Protein AF-A0A8T4HS18-F1 (afdb_monomer)

Solvent-accessible surface area (backbone atoms only — not comparable to full-atom values): 10724 Å² total; per-residue (Å²): 142,88,74,81,77,88,61,58,91,87,58,77,80,68,56,71,45,60,58,73,68,53,52,50,54,54,45,51,54,49,52,52,49,52,59,75,73,46,86,72,93,48,28,30,38,33,40,22,52,56,93,40,65,60,13,48,52,48,50,53,52,43,39,55,52,45,72,70,32,72,84,57,47,74,74,76,49,93,60,54,53,46,82,42,74,23,43,63,93,65,43,63,51,78,65,61,76,77,50,72,23,28,36,40,30,36,47,83,86,80,79,52,73,66,45,54,46,44,45,53,49,26,33,47,75,22,68,33,50,78,78,46,76,46,77,34,74,79,57,51,75,66,76,78,78,78,72,74,90,80,74,81,83,76,83,77,78,84,82,78,85,87,80,87,88,83,91,87,83,91,134

Secondary structure (DSSP, 8-state):
--SSTTS-TTSPPPPBPPPHHHHHHHHHHHHHHHHHHSSSS-EEEEEEETT-HHHHHHHHHHHHHHHT-TTTGGGS-S-SEEEEEE-SSS---PPPSSEEEEEEEEETTS--HHHHHHHHHHHHHTT--EEEEEEEPP-BPP------S----------------------

Sequence (171 aa):
RLLGVDTRWHLPTPRMSGDEADRRIRYRRVCARLREQLPAAGQLLVVVPDGDEIARRAAGQLVAEAESDPSWNSSGTEHPLSLVGVSVFRPLVPDRGTESGVLVVLSADCWTAGELAGIAEACADAGHEVVGVVVAGAVRAHPTRTRPVGRPPRHATPSSPVGGAVRGGSV

Radius of gyration: 26.57 Å; Cα contacts (8 Å, |Δi|>4): 201; chains: 1; bounding box: 54×50×94 Å

Nearest PDB structures (foldseek):
  3la6-assembly2_L  TM=4.657E-01  e=8.083E-02  Escherichia coli K-12
  3la6-assembly2_J  TM=6.162E-01  e=5.323E-01  Escherichia coli K-12
  3la6-assembly2_P  TM=5.122E-01  e=3.220E-01  Escherichia coli K-12
  3la6-assembly1_G 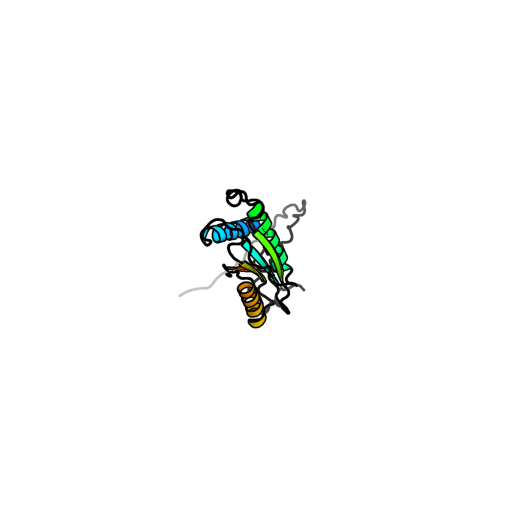 TM=5.233E-01  e=3.220E-01  Escherichia coli K-12
  3la6-assembly1_H  TM=5.220E-01  e=4.999E-01  Escherichia coli K-12

Mean predicted aligned error: 14.03 Å

Structure (mmCIF, N/CA/C/O backbone):
data_AF-A0A8T4HS18-F1
#
_entry.id   AF-A0A8T4HS18-F1
#
loop_
_atom_site.group_PDB
_atom_site.id
_atom_site.type_symbol
_atom_site.label_atom_id
_atom_site.label_alt_id
_atom_site.label_comp_id
_atom_site.label_asym_id
_atom_site.label_entity_id
_atom_site.label_seq_id
_atom_site.pdbx_PDB_ins_code
_atom_site.Cartn_x
_atom_site.Cartn_y
_atom_s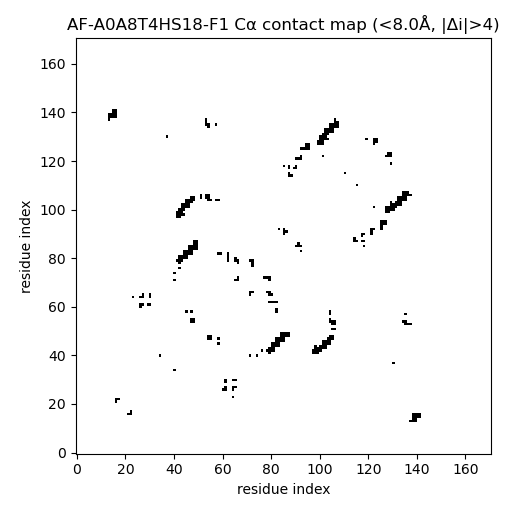ite.Cartn_z
_atom_site.occupancy
_atom_site.B_iso_or_equiv
_atom_site.auth_seq_id
_atom_site.auth_comp_id
_atom_site.auth_asym_id
_atom_site.auth_atom_id
_atom_site.pdbx_PDB_model_num
ATOM 1 N N . ARG A 1 1 ? 20.930 -8.565 -29.268 1.00 50.44 1 ARG A N 1
ATOM 2 C CA . ARG A 1 1 ? 19.802 -7.599 -29.181 1.00 50.44 1 ARG A CA 1
ATOM 3 C C . ARG A 1 1 ? 20.357 -6.197 -29.436 1.00 50.44 1 ARG A C 1
ATOM 5 O O . ARG A 1 1 ? 21.037 -5.693 -28.556 1.00 50.44 1 ARG A O 1
ATOM 12 N N . LEU A 1 2 ? 20.179 -5.627 -30.637 1.00 51.09 2 LEU A N 1
ATOM 13 C CA . LEU A 1 2 ? 20.958 -4.450 -31.079 1.00 51.09 2 LEU A CA 1
ATOM 14 C C . LEU A 1 2 ? 20.148 -3.246 -31.603 1.00 51.09 2 LEU A C 1
ATOM 16 O O . LEU A 1 2 ? 20.738 -2.189 -31.773 1.00 51.09 2 LEU A O 1
ATOM 20 N N . LEU A 1 3 ? 18.832 -3.360 -31.838 1.00 61.69 3 LEU A N 1
ATOM 21 C CA . LEU A 1 3 ? 18.077 -2.312 -32.554 1.00 61.69 3 LEU A CA 1
ATOM 22 C C . LEU A 1 3 ? 16.825 -1.772 -31.835 1.00 61.69 3 LEU A C 1
ATOM 24 O O . LEU A 1 3 ? 16.132 -0.938 -32.399 1.00 61.69 3 LEU A O 1
ATOM 28 N N . GLY A 1 4 ? 16.499 -2.212 -30.612 1.00 56.53 4 GLY A N 1
ATOM 29 C CA . GLY A 1 4 ? 15.385 -1.642 -29.818 1.00 56.53 4 GLY A CA 1
ATOM 30 C C . GLY A 1 4 ? 13.964 -1.808 -30.396 1.00 56.53 4 GLY A C 1
ATOM 31 O O . GLY A 1 4 ? 12.995 -1.446 -29.733 1.00 56.53 4 GLY A O 1
ATOM 32 N N . VAL A 1 5 ? 13.841 -2.399 -31.586 1.00 58.69 5 VAL A N 1
ATOM 33 C CA . VAL A 1 5 ? 12.601 -2.582 -32.362 1.00 58.69 5 VAL A CA 1
ATOM 34 C C . VAL A 1 5 ? 11.670 -3.684 -31.845 1.00 58.69 5 VAL A C 1
ATOM 36 O O . VAL A 1 5 ? 10.532 -3.755 -32.282 1.00 58.69 5 VAL A O 1
ATOM 39 N N . ASP A 1 6 ? 12.092 -4.483 -30.861 1.00 58.06 6 ASP A N 1
ATOM 40 C CA . ASP A 1 6 ? 11.228 -5.471 -30.181 1.00 58.06 6 ASP A CA 1
ATOM 41 C C . ASP A 1 6 ? 10.303 -4.853 -29.112 1.00 58.06 6 ASP A C 1
ATOM 43 O O . ASP A 1 6 ? 9.649 -5.567 -28.348 1.00 58.06 6 ASP A O 1
ATOM 47 N N . THR A 1 7 ? 10.258 -3.524 -28.990 1.00 58.22 7 THR A N 1
ATOM 48 C CA . THR A 1 7 ? 9.392 -2.877 -27.999 1.00 58.22 7 THR A CA 1
ATOM 49 C C . THR A 1 7 ? 7.970 -2.833 -28.545 1.00 58.22 7 THR A C 1
ATOM 51 O O . THR A 1 7 ? 7.699 -2.132 -29.518 1.00 58.22 7 THR A O 1
ATOM 54 N N . ARG A 1 8 ? 7.058 -3.600 -27.932 1.00 63.59 8 ARG A N 1
ATOM 55 C CA . ARG A 1 8 ? 5.633 -3.565 -28.282 1.00 63.59 8 ARG A CA 1
ATOM 56 C C . ARG A 1 8 ? 5.135 -2.120 -28.216 1.00 63.59 8 ARG A C 1
ATOM 58 O O . ARG A 1 8 ? 5.331 -1.448 -27.210 1.00 63.59 8 ARG A O 1
ATOM 65 N N . TRP A 1 9 ? 4.460 -1.679 -29.271 1.00 61.56 9 TRP A N 1
ATOM 66 C CA . TRP A 1 9 ? 3.962 -0.309 -29.446 1.00 61.56 9 TRP A CA 1
ATOM 67 C C . TRP A 1 9 ? 3.027 0.177 -28.323 1.00 61.56 9 TRP A C 1
ATOM 69 O O . TRP A 1 9 ? 2.854 1.379 -28.159 1.00 61.56 9 TRP A O 1
ATOM 79 N N . HIS A 1 10 ? 2.437 -0.739 -27.547 1.00 62.50 10 HIS A N 1
ATOM 80 C CA . HIS A 1 10 ? 1.553 -0.416 -26.425 1.00 62.50 10 HIS A CA 1
ATOM 81 C C . HIS A 1 10 ? 2.277 -0.246 -25.085 1.00 62.50 10 HIS A C 1
ATOM 83 O O . HIS A 1 10 ? 1.641 0.125 -24.102 1.00 62.50 10 HIS A O 1
ATOM 89 N N . LEU A 1 11 ? 3.576 -0.555 -25.006 1.00 57.59 11 LEU A N 1
ATOM 90 C CA . LEU A 1 11 ? 4.325 -0.414 -23.764 1.00 57.59 11 LEU A CA 1
ATOM 91 C C . LEU A 1 11 ? 4.884 1.009 -23.681 1.00 57.59 11 LEU A C 1
ATOM 93 O O . LEU A 1 11 ? 5.658 1.401 -24.561 1.00 57.59 11 LEU A O 1
ATOM 97 N N . PRO A 1 12 ? 4.519 1.798 -22.654 1.00 58.25 12 PRO A N 1
ATOM 98 C CA . PRO A 1 12 ? 5.066 3.134 -22.491 1.00 58.25 12 PRO A CA 1
ATOM 99 C C . PRO A 1 12 ? 6.591 3.054 -22.401 1.00 58.25 12 PRO A C 1
ATOM 101 O O . PRO A 1 12 ? 7.143 2.204 -21.699 1.00 58.25 12 PRO A O 1
ATOM 104 N N . THR A 1 13 ? 7.285 3.940 -23.119 1.00 56.28 13 THR A N 1
ATOM 105 C CA . THR A 1 13 ? 8.749 3.988 -23.112 1.00 56.28 13 THR A CA 1
ATOM 106 C C . THR A 1 13 ? 9.237 4.145 -21.668 1.00 56.28 13 THR A C 1
ATOM 108 O O . THR A 1 13 ? 8.913 5.161 -21.041 1.00 56.28 13 THR A O 1
ATOM 111 N N . PRO A 1 14 ? 10.009 3.186 -21.116 1.00 57.75 14 PRO A N 1
ATOM 112 C CA . PRO A 1 14 ? 10.508 3.296 -19.754 1.00 57.75 14 PRO A CA 1
ATOM 113 C C . PRO A 1 14 ? 11.300 4.592 -19.617 1.00 57.75 14 PRO A C 1
ATOM 115 O O . PRO A 1 14 ? 12.239 4.835 -20.381 1.00 57.75 14 PRO A O 1
ATOM 118 N N . ARG A 1 15 ? 10.909 5.445 -18.666 1.00 55.25 15 ARG A N 1
ATOM 119 C CA . ARG A 1 15 ? 11.641 6.685 -18.397 1.00 55.25 15 ARG A CA 1
ATOM 120 C C . ARG A 1 15 ? 13.071 6.311 -18.002 1.00 55.25 15 ARG A C 1
ATOM 122 O O . ARG A 1 15 ? 13.275 5.415 -17.184 1.00 55.25 15 ARG A O 1
ATOM 129 N N . MET A 1 16 ? 14.057 6.971 -18.608 1.00 53.69 16 MET A N 1
ATOM 130 C CA . MET A 1 16 ? 15.452 6.857 -18.177 1.00 53.69 16 MET A CA 1
ATOM 131 C C . MET A 1 16 ? 15.526 7.262 -16.704 1.00 53.69 16 MET A C 1
ATOM 133 O O . MET A 1 16 ? 14.883 8.240 -16.310 1.00 53.69 16 MET A O 1
ATOM 137 N N . SER A 1 17 ? 16.275 6.520 -15.886 1.00 54.69 17 SER A N 1
ATOM 138 C CA . SER A 1 17 ? 16.545 6.985 -14.528 1.00 54.69 17 SER A CA 1
ATOM 139 C C . SER A 1 17 ? 17.292 8.297 -14.637 1.00 54.69 17 SER A C 1
ATOM 141 O O . SER A 1 17 ? 18.403 8.318 -15.159 1.00 54.69 17 SER A O 1
ATOM 143 N N . GLY A 1 18 ? 16.689 9.375 -14.136 1.00 58.28 18 GLY A N 1
ATOM 144 C CA . GLY A 1 18 ? 17.487 10.483 -13.634 1.00 58.28 18 GLY A CA 1
ATOM 145 C C . GLY A 1 18 ? 18.491 9.951 -12.608 1.00 58.28 18 GLY A C 1
ATOM 146 O O . GLY A 1 18 ? 18.320 8.840 -12.081 1.00 58.28 18 GLY A O 1
ATOM 147 N N . ASP A 1 19 ? 19.550 10.714 -12.371 1.00 65.06 19 ASP A N 1
ATOM 148 C CA . ASP A 1 19 ? 20.582 10.353 -11.399 1.00 65.06 19 ASP A CA 1
ATOM 149 C C . ASP A 1 19 ? 19.964 10.141 -9.999 1.00 65.06 19 ASP A C 1
ATOM 151 O O . ASP A 1 19 ? 18.794 10.462 -9.757 1.00 65.06 19 ASP A O 1
ATOM 155 N N . GLU A 1 20 ? 20.722 9.590 -9.054 1.00 65.38 20 GLU A N 1
ATOM 156 C CA . GLU A 1 20 ? 20.265 9.324 -7.684 1.00 65.38 20 GLU A CA 1
ATOM 157 C C . GLU A 1 20 ? 19.539 10.535 -7.068 1.00 65.38 20 GLU A C 1
ATOM 159 O O . GLU A 1 20 ? 18.488 10.395 -6.440 1.00 65.38 20 GLU A O 1
ATOM 164 N N . ALA A 1 21 ? 20.038 11.746 -7.337 1.00 75.06 21 ALA A N 1
ATOM 165 C CA . ALA A 1 21 ? 19.422 12.997 -6.907 1.00 75.06 21 ALA A CA 1
ATOM 166 C C . ALA A 1 21 ? 17.976 13.174 -7.416 1.00 75.06 21 ALA A C 1
ATOM 168 O O . ALA A 1 21 ? 17.087 13.517 -6.632 1.00 75.06 21 ALA A O 1
ATOM 169 N N . ASP A 1 22 ? 17.711 12.881 -8.690 1.00 76.81 22 ASP A N 1
ATOM 170 C CA . ASP A 1 22 ? 16.376 12.984 -9.292 1.00 76.81 22 ASP A CA 1
ATOM 171 C C . ASP A 1 22 ? 15.424 11.927 -8.731 1.00 76.81 22 ASP A C 1
ATOM 173 O O . ASP A 1 22 ? 14.219 12.160 -8.567 1.00 76.81 22 ASP A O 1
ATOM 177 N N . ARG A 1 23 ? 15.953 10.736 -8.426 1.00 77.38 23 ARG A N 1
ATOM 178 C CA . ARG A 1 23 ? 15.186 9.683 -7.760 1.00 77.38 23 ARG A CA 1
ATOM 179 C C . ARG A 1 23 ? 14.729 10.143 -6.379 1.00 77.38 23 ARG A C 1
ATOM 181 O O . ARG A 1 23 ? 13.533 10.063 -6.105 1.00 77.38 23 ARG A O 1
ATOM 188 N N . ARG A 1 24 ? 15.627 10.692 -5.560 1.00 81.50 24 ARG A N 1
ATOM 189 C CA . ARG A 1 24 ? 15.265 11.220 -4.235 1.00 81.50 24 ARG A CA 1
ATOM 190 C C . ARG A 1 24 ? 14.252 12.359 -4.313 1.00 81.50 24 ARG A C 1
ATOM 192 O O . ARG A 1 24 ? 13.296 12.369 -3.547 1.00 81.50 24 ARG A O 1
ATOM 199 N N . ILE A 1 25 ? 14.395 13.290 -5.265 1.00 85.25 25 ILE A N 1
ATOM 200 C CA . ILE A 1 25 ? 13.427 14.390 -5.446 1.00 85.25 25 ILE A CA 1
ATOM 201 C C . ILE A 1 25 ? 12.013 13.845 -5.691 1.00 85.25 25 ILE A C 1
ATOM 203 O O . ILE A 1 25 ? 11.047 14.395 -5.160 1.00 85.25 25 ILE A O 1
ATOM 207 N N . ARG A 1 26 ? 11.868 12.758 -6.462 1.00 85.69 26 ARG A N 1
ATOM 208 C CA . ARG A 1 26 ? 10.559 12.122 -6.676 1.00 85.69 26 ARG A CA 1
ATOM 209 C C . ARG A 1 26 ? 9.971 11.579 -5.378 1.00 85.69 26 ARG A C 1
ATOM 211 O O . ARG A 1 26 ? 8.817 11.881 -5.095 1.00 85.69 26 ARG A O 1
ATOM 218 N N . TYR A 1 27 ? 10.751 10.845 -4.589 1.00 87.31 27 TYR A N 1
ATOM 219 C CA . TYR A 1 27 ? 10.281 10.301 -3.313 1.00 87.31 27 TYR A CA 1
ATOM 220 C C . TYR A 1 27 ? 9.922 11.401 -2.311 1.00 87.31 27 TYR A C 1
ATOM 222 O O . TYR A 1 27 ? 8.838 11.365 -1.741 1.00 87.31 27 TYR A O 1
ATOM 230 N N . ARG A 1 28 ? 10.732 12.460 -2.206 1.00 86.75 28 ARG A N 1
ATOM 231 C CA . ARG A 1 28 ? 10.420 13.623 -1.356 1.00 86.75 28 ARG A CA 1
ATOM 232 C C . ARG A 1 28 ? 9.107 14.300 -1.726 1.00 86.75 28 ARG A C 1
ATOM 234 O O . ARG A 1 28 ? 8.344 14.675 -0.845 1.00 86.75 28 ARG A O 1
ATOM 241 N N . ARG A 1 29 ? 8.812 14.435 -3.023 1.00 88.31 29 ARG A N 1
ATOM 242 C CA . ARG A 1 29 ? 7.521 14.981 -3.479 1.00 88.31 29 ARG A CA 1
ATOM 243 C C . ARG A 1 29 ? 6.348 14.090 -3.080 1.00 88.31 29 ARG A C 1
ATOM 245 O O . ARG A 1 29 ? 5.290 14.616 -2.756 1.00 88.31 29 ARG A O 1
ATOM 252 N N . VAL A 1 30 ? 6.528 12.769 -3.098 1.00 88.19 30 VAL A N 1
ATOM 253 C CA . VAL A 1 30 ? 5.507 11.834 -2.606 1.00 88.19 30 VAL A CA 1
ATOM 254 C C . VAL A 1 30 ? 5.318 12.015 -1.101 1.00 88.19 30 VAL A C 1
ATOM 256 O O . VAL A 1 30 ? 4.188 12.224 -0.678 1.00 88.19 30 VAL A O 1
ATOM 259 N N . CYS A 1 31 ? 6.394 12.043 -0.310 1.00 85.31 31 CYS A N 1
ATOM 260 C CA . CYS A 1 31 ? 6.312 12.261 1.138 1.00 85.31 31 CYS A CA 1
ATOM 261 C C . CYS A 1 31 ? 5.636 13.596 1.494 1.00 85.31 31 CYS A C 1
ATOM 263 O O . CYS A 1 31 ? 4.786 13.634 2.381 1.00 85.31 31 CYS A O 1
ATOM 265 N N . ALA A 1 32 ? 5.953 14.677 0.773 1.00 85.19 32 ALA A N 1
ATOM 266 C CA . ALA A 1 32 ? 5.302 15.974 0.951 1.00 85.19 32 ALA A CA 1
ATOM 267 C C . ALA A 1 32 ? 3.797 15.906 0.644 1.00 85.19 32 ALA A C 1
ATOM 269 O O . ALA A 1 32 ? 2.984 16.362 1.442 1.00 85.19 32 ALA A O 1
ATOM 270 N N . ARG A 1 33 ? 3.416 15.266 -0.468 1.00 85.62 33 ARG A N 1
ATOM 271 C CA . ARG A 1 33 ? 2.007 15.097 -0.839 1.00 85.62 33 ARG A CA 1
ATOM 272 C C . ARG A 1 33 ? 1.237 14.242 0.167 1.00 85.62 33 ARG A C 1
ATOM 274 O O . ARG A 1 33 ? 0.101 14.576 0.478 1.00 85.62 33 ARG A O 1
ATOM 281 N N . LEU A 1 34 ? 1.839 13.167 0.680 1.00 84.62 34 LEU A N 1
ATOM 282 C CA . LEU A 1 34 ? 1.221 12.337 1.717 1.00 84.62 34 LEU A CA 1
ATOM 283 C C . LEU A 1 34 ? 0.904 13.180 2.955 1.00 84.62 34 LEU A C 1
ATOM 285 O O . LEU A 1 34 ? -0.225 13.160 3.428 1.00 84.62 34 LEU A O 1
ATOM 289 N N . ARG A 1 35 ? 1.851 14.002 3.417 1.00 80.62 35 ARG A N 1
ATOM 290 C CA . ARG A 1 35 ? 1.626 14.914 4.549 1.00 80.62 35 ARG A CA 1
ATOM 291 C C . ARG A 1 35 ? 0.502 15.917 4.308 1.00 80.62 35 ARG A C 1
ATOM 293 O O . ARG A 1 35 ? -0.272 16.178 5.216 1.00 80.62 35 ARG A O 1
ATOM 300 N N . GLU A 1 36 ? 0.434 16.509 3.117 1.00 81.06 36 GLU A N 1
ATOM 301 C CA . GLU A 1 36 ? -0.597 17.503 2.782 1.00 81.06 36 GLU A CA 1
ATOM 302 C C . GLU A 1 36 ? -2.004 16.897 2.734 1.00 81.06 36 GLU A C 1
ATOM 304 O O . GLU A 1 36 ? -2.980 17.580 3.035 1.00 81.06 36 GLU A O 1
ATOM 309 N N . GLN A 1 37 ? -2.113 15.630 2.332 1.00 76.62 37 GLN A N 1
ATOM 310 C CA . GLN A 1 37 ? -3.396 14.957 2.136 1.00 76.62 37 GLN A CA 1
ATOM 311 C C . GLN A 1 37 ? -3.910 14.240 3.389 1.00 76.62 37 GLN A C 1
ATOM 313 O O . GLN A 1 37 ? -5.076 13.853 3.418 1.00 76.62 37 GLN A O 1
ATOM 318 N N . LEU A 1 38 ? -3.077 14.074 4.418 1.00 70.06 38 LEU A N 1
ATOM 319 C CA . LEU A 1 38 ? -3.435 13.334 5.623 1.00 70.06 38 LEU A CA 1
ATOM 320 C C . LEU A 1 38 ? -3.848 14.268 6.767 1.00 70.06 38 LEU A C 1
ATOM 322 O O . LEU A 1 38 ? -3.054 15.117 7.183 1.00 70.06 38 LEU A O 1
ATOM 326 N N . PRO A 1 39 ? -5.059 14.107 7.331 1.00 55.41 39 PRO A N 1
ATOM 327 C CA . PRO A 1 39 ? -5.461 14.845 8.517 1.00 55.41 39 PRO A CA 1
ATOM 328 C C . PRO A 1 39 ? -4.643 14.358 9.723 1.00 55.41 39 PRO A C 1
ATOM 330 O O . PRO A 1 39 ? -4.750 13.207 10.128 1.00 55.41 39 PRO A O 1
ATOM 333 N N . ALA A 1 40 ? -3.839 15.258 10.293 1.00 53.84 40 ALA A N 1
ATOM 334 C CA . ALA A 1 40 ? -3.129 15.128 11.569 1.00 53.84 40 ALA A CA 1
ATOM 335 C C . ALA A 1 40 ? -2.186 13.910 11.721 1.00 53.84 40 ALA A C 1
ATOM 337 O O . ALA A 1 40 ? -2.583 12.864 12.213 1.00 53.84 40 ALA A O 1
ATOM 338 N N . ALA A 1 41 ? -0.907 14.111 11.379 1.00 55.56 41 ALA A N 1
ATOM 339 C CA . ALA A 1 41 ? 0.305 13.604 12.056 1.00 55.56 41 ALA A CA 1
ATOM 340 C C . ALA A 1 41 ? 0.376 12.139 12.567 1.00 55.56 41 ALA A C 1
ATOM 342 O O . ALA A 1 41 ? 1.207 11.850 13.429 1.00 55.56 41 ALA A O 1
ATOM 343 N N . GLY A 1 42 ? -0.453 11.221 12.073 1.00 66.38 42 GLY A N 1
ATOM 344 C CA . GLY A 1 42 ? -0.420 9.813 12.461 1.00 66.38 42 GLY A CA 1
ATOM 345 C C . GLY A 1 42 ? 0.475 8.968 11.561 1.00 66.38 42 GLY A C 1
ATOM 346 O O . GLY A 1 42 ? 0.770 9.332 10.421 1.00 66.38 42 GLY A O 1
ATOM 347 N N . GLN A 1 43 ? 0.907 7.830 12.099 1.00 82.81 43 GLN A N 1
ATOM 348 C CA . GLN A 1 43 ? 1.684 6.821 11.378 1.00 82.81 43 GLN A CA 1
ATOM 349 C C . GLN A 1 43 ? 0.866 6.259 10.209 1.00 82.81 43 GLN A C 1
ATOM 351 O O . GLN A 1 43 ? -0.350 6.111 10.324 1.00 82.81 43 GLN A O 1
ATOM 356 N N . LEU A 1 44 ? 1.507 5.924 9.092 1.00 88.44 44 LEU A N 1
ATOM 357 C CA . LEU A 1 44 ? 0.864 5.176 8.010 1.00 88.44 44 LEU A CA 1
ATOM 358 C C . LEU A 1 44 ? 1.401 3.758 7.947 1.00 88.44 44 LEU A C 1
ATOM 360 O O . LEU A 1 44 ? 2.613 3.541 8.012 1.00 88.44 44 LEU A O 1
ATOM 364 N N . LEU A 1 45 ? 0.502 2.814 7.696 1.00 92.00 45 LEU A N 1
ATOM 365 C CA . LEU A 1 45 ? 0.878 1.466 7.308 1.00 92.00 45 LEU A CA 1
ATOM 366 C C . LEU A 1 45 ? 1.078 1.419 5.787 1.00 92.00 45 LEU A C 1
ATOM 368 O O . LEU A 1 45 ? 0.176 1.709 5.006 1.00 92.00 45 LEU A O 1
ATOM 372 N N . VAL A 1 46 ? 2.278 1.074 5.345 1.00 94.44 46 VAL A N 1
ATOM 373 C CA . VAL A 1 46 ? 2.633 0.893 3.940 1.00 94.44 46 VAL A CA 1
ATOM 374 C C . VAL A 1 46 ? 2.476 -0.580 3.592 1.00 94.44 46 VAL A C 1
ATOM 376 O O . VAL A 1 46 ? 3.256 -1.414 4.044 1.00 94.44 46 VAL A O 1
ATOM 379 N N . VAL A 1 47 ? 1.482 -0.896 2.768 1.00 95.62 47 VAL A N 1
ATOM 380 C CA . VAL A 1 47 ? 1.191 -2.264 2.328 1.00 95.62 47 VAL A CA 1
ATOM 381 C C . VAL A 1 47 ? 1.812 -2.512 0.960 1.00 95.62 47 VAL A C 1
ATOM 383 O O . VAL A 1 47 ? 1.574 -1.762 0.009 1.00 95.62 47 VAL A O 1
ATOM 386 N N . VAL A 1 48 ? 2.593 -3.585 0.858 1.00 95.31 48 VAL A N 1
ATOM 387 C CA . VAL A 1 48 ? 3.215 -4.045 -0.386 1.00 95.31 48 VAL A CA 1
ATOM 388 C C . VAL A 1 48 ? 2.791 -5.482 -0.670 1.00 95.31 48 VAL A C 1
ATOM 390 O O . VAL A 1 48 ? 2.990 -6.344 0.184 1.00 95.31 48 VAL A O 1
ATOM 393 N N . PRO A 1 49 ? 2.274 -5.784 -1.867 1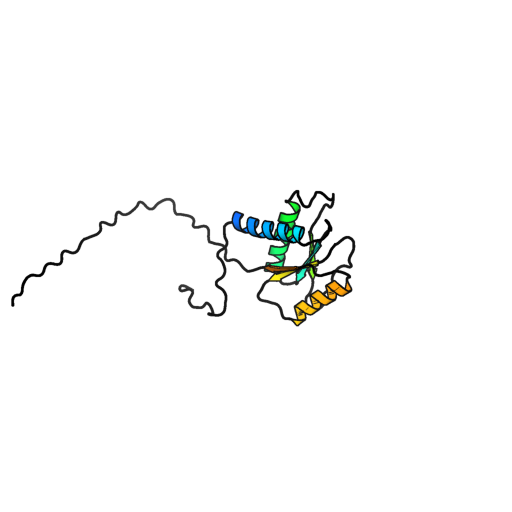.00 93.56 49 PRO A N 1
ATOM 394 C CA . PRO A 1 49 ? 2.032 -7.159 -2.273 1.00 93.56 49 PRO A CA 1
ATOM 395 C C . PRO A 1 49 ? 3.310 -8.015 -2.259 1.00 93.56 49 PRO A C 1
ATOM 397 O O . PRO A 1 49 ? 4.363 -7.615 -2.769 1.00 93.56 49 PRO A O 1
ATOM 400 N N . ASP A 1 50 ? 3.231 -9.226 -1.717 1.00 91.38 50 ASP A N 1
ATOM 401 C CA . ASP A 1 50 ? 4.337 -10.176 -1.779 1.00 91.38 50 ASP A CA 1
ATOM 402 C C . ASP A 1 50 ? 4.650 -10.588 -3.223 1.00 91.38 50 ASP A C 1
ATOM 404 O O . ASP A 1 50 ? 3.768 -10.715 -4.069 1.00 91.38 50 ASP A O 1
ATOM 408 N N . GLY A 1 51 ? 5.940 -10.785 -3.513 1.00 88.19 51 GLY A N 1
ATOM 409 C CA . GLY A 1 51 ? 6.434 -11.065 -4.865 1.00 88.19 51 GLY A CA 1
ATOM 410 C C . GLY A 1 51 ? 6.669 -9.826 -5.737 1.00 88.19 51 GLY A C 1
ATOM 411 O O . GLY A 1 51 ? 7.276 -9.948 -6.800 1.00 88.19 51 GLY A O 1
ATOM 412 N N . ASP A 1 52 ? 6.272 -8.629 -5.291 1.00 91.00 52 ASP A N 1
ATOM 413 C CA . ASP A 1 52 ? 6.572 -7.381 -5.996 1.00 91.00 52 ASP A CA 1
ATOM 414 C C . ASP A 1 52 ? 7.830 -6.695 -5.467 1.00 91.00 52 ASP A C 1
ATOM 416 O O . ASP A 1 52 ? 7.809 -5.810 -4.608 1.00 91.00 52 ASP A O 1
ATOM 420 N N . GLU A 1 53 ? 8.965 -7.097 -6.027 1.00 90.00 53 GLU A N 1
ATOM 421 C CA . GLU A 1 53 ? 10.275 -6.554 -5.665 1.00 90.00 53 GLU A CA 1
ATOM 422 C C . GLU A 1 53 ? 10.454 -5.079 -6.057 1.00 90.00 53 GLU A C 1
ATOM 424 O O . GLU A 1 53 ? 11.244 -4.351 -5.445 1.00 90.00 53 GLU A O 1
ATOM 429 N N . ILE A 1 54 ? 9.732 -4.610 -7.080 1.00 89.69 54 ILE A N 1
ATOM 430 C CA . ILE A 1 54 ? 9.790 -3.210 -7.513 1.00 89.69 54 ILE A CA 1
ATOM 431 C C . ILE A 1 54 ? 9.071 -2.343 -6.482 1.00 89.69 54 ILE A C 1
ATOM 433 O O . ILE A 1 54 ? 9.632 -1.340 -6.032 1.00 89.69 54 ILE A O 1
ATOM 437 N N . ALA A 1 55 ? 7.868 -2.749 -6.079 1.00 91.44 55 ALA A N 1
ATOM 438 C CA . ALA A 1 55 ? 7.101 -2.081 -5.042 1.00 91.44 55 ALA A CA 1
ATOM 439 C C . ALA A 1 55 ? 7.807 -2.148 -3.688 1.00 91.44 55 ALA A C 1
ATOM 441 O O . ALA A 1 55 ? 7.934 -1.119 -3.030 1.00 91.44 55 ALA A O 1
ATOM 442 N N . ARG A 1 56 ? 8.367 -3.306 -3.312 1.00 92.56 56 ARG A N 1
ATOM 443 C CA . ARG A 1 56 ? 9.122 -3.478 -2.060 1.00 92.56 56 ARG A CA 1
ATOM 444 C C . ARG A 1 56 ? 10.315 -2.529 -1.985 1.00 92.56 56 ARG A C 1
ATOM 446 O O . ARG A 1 56 ? 10.500 -1.846 -0.979 1.00 92.56 56 ARG A O 1
ATOM 453 N N . ARG A 1 57 ? 11.087 -2.411 -3.072 1.00 91.44 57 ARG A N 1
ATOM 454 C CA . ARG A 1 57 ? 12.188 -1.438 -3.160 1.00 91.44 57 ARG A CA 1
ATOM 455 C C . ARG A 1 57 ? 11.683 0.005 -3.084 1.00 91.44 57 ARG A C 1
ATOM 457 O O . ARG A 1 57 ? 12.301 0.823 -2.408 1.00 91.44 57 ARG A O 1
ATOM 464 N N . ALA A 1 58 ? 10.603 0.335 -3.790 1.00 91.69 58 ALA A N 1
ATOM 465 C CA . ALA A 1 58 ? 10.053 1.689 -3.786 1.00 91.69 58 ALA A CA 1
ATOM 466 C C . ALA A 1 58 ? 9.517 2.092 -2.405 1.00 91.69 58 ALA A C 1
ATOM 468 O O . ALA A 1 58 ? 9.770 3.207 -1.954 1.00 91.69 58 ALA A O 1
ATOM 469 N N . ALA A 1 59 ? 8.841 1.173 -1.719 1.00 93.25 59 ALA A N 1
ATOM 470 C CA . ALA A 1 59 ? 8.334 1.363 -0.371 1.00 93.25 59 ALA A CA 1
ATOM 471 C C . ALA A 1 59 ? 9.473 1.558 0.639 1.00 93.25 59 ALA A C 1
ATOM 473 O O . ALA A 1 59 ? 9.432 2.505 1.417 1.00 93.25 59 ALA A O 1
ATOM 474 N N . GLY A 1 60 ? 10.543 0.758 0.561 1.00 93.00 60 GLY A N 1
ATOM 475 C CA . GLY A 1 60 ? 11.733 0.966 1.394 1.00 93.00 60 GLY A CA 1
ATOM 476 C C . GLY A 1 60 ? 12.376 2.342 1.184 1.00 93.00 60 GLY A C 1
ATOM 477 O O . GLY A 1 60 ? 12.768 2.997 2.145 1.00 93.00 60 GLY A O 1
ATOM 478 N N . GLN A 1 61 ? 12.427 2.830 -0.060 1.00 91.06 61 GLN A N 1
ATOM 479 C CA . GLN A 1 61 ? 12.946 4.171 -0.340 1.00 91.06 61 GLN A CA 1
ATOM 480 C C . GLN A 1 61 ? 12.021 5.285 0.180 1.00 91.06 61 GLN A C 1
ATOM 482 O O . GLN A 1 61 ? 12.514 6.326 0.605 1.00 91.06 61 GLN A O 1
ATOM 487 N N . LEU A 1 62 ? 10.698 5.082 0.157 1.00 90.69 62 LE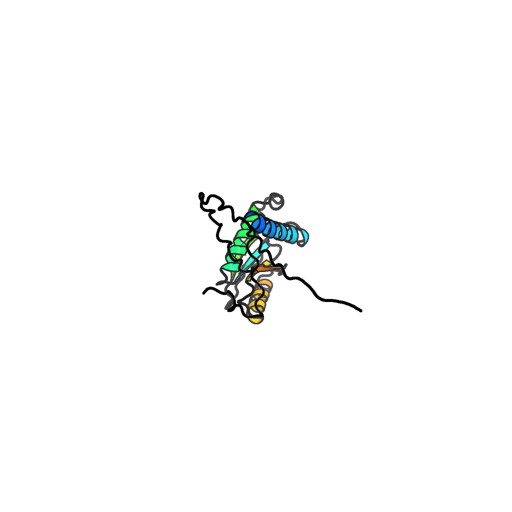U A N 1
ATOM 488 C CA . LEU A 1 62 ? 9.734 6.008 0.763 1.00 90.69 62 LEU A CA 1
ATOM 489 C C . LEU A 1 62 ? 9.924 6.102 2.279 1.00 90.69 62 LEU A C 1
ATOM 491 O O . LEU A 1 62 ? 9.990 7.213 2.798 1.00 90.69 62 LEU A O 1
ATOM 495 N N . VAL A 1 63 ? 10.055 4.958 2.960 1.00 90.88 63 VAL A N 1
ATOM 496 C CA . VAL A 1 63 ? 10.310 4.885 4.409 1.00 90.88 63 VAL A CA 1
ATOM 497 C C . VAL A 1 63 ? 11.601 5.626 4.758 1.00 90.88 63 VAL A C 1
ATOM 499 O O . VAL A 1 63 ? 11.569 6.557 5.557 1.00 90.88 63 VAL A O 1
ATOM 502 N N . ALA A 1 64 ? 12.700 5.322 4.062 1.00 89.56 64 ALA A N 1
ATOM 503 C CA . ALA A 1 64 ? 13.992 5.962 4.308 1.00 89.56 64 ALA A CA 1
ATOM 504 C C . ALA A 1 64 ? 13.966 7.491 4.102 1.00 89.56 64 ALA A C 1
ATOM 506 O O . ALA A 1 64 ? 14.585 8.238 4.863 1.00 89.56 64 ALA A O 1
ATOM 507 N N . GLU A 1 65 ? 13.261 7.988 3.078 1.00 89.06 65 GLU A N 1
ATOM 508 C CA . GLU A 1 65 ? 13.130 9.436 2.859 1.00 89.06 65 GLU A CA 1
ATOM 509 C C . GLU A 1 65 ? 12.194 10.097 3.880 1.00 89.06 65 GLU A C 1
ATOM 511 O O . GLU A 1 65 ? 12.442 11.243 4.246 1.00 89.06 65 GLU A O 1
ATOM 516 N N . ALA A 1 66 ? 11.148 9.408 4.351 1.00 86.12 66 ALA A N 1
ATOM 517 C CA . ALA A 1 66 ? 10.260 9.926 5.393 1.00 86.12 66 ALA A CA 1
ATOM 518 C C . ALA A 1 66 ? 10.960 10.008 6.759 1.00 86.12 66 ALA A C 1
ATOM 520 O O . ALA A 1 66 ? 10.818 11.011 7.451 1.00 86.12 66 ALA A O 1
ATOM 521 N N . GLU A 1 67 ? 11.769 9.008 7.119 1.00 84.88 67 GLU A N 1
ATOM 522 C CA . GLU A 1 67 ? 12.609 9.027 8.329 1.00 84.88 67 GLU A CA 1
ATOM 523 C C . GLU A 1 67 ? 13.665 10.137 8.288 1.00 84.88 67 GLU A C 1
ATOM 525 O O . GLU A 1 67 ? 13.964 10.772 9.299 1.00 84.88 67 GLU A O 1
ATOM 530 N N . SER A 1 68 ? 14.218 10.399 7.102 1.00 82.81 68 SER A N 1
ATOM 531 C CA . SER A 1 68 ? 15.226 11.443 6.899 1.00 82.81 68 SER A CA 1
ATOM 532 C C . SER A 1 68 ? 14.645 12.864 6.897 1.00 82.81 68 SER A C 1
ATOM 534 O O . SER A 1 68 ? 15.413 13.829 6.877 1.00 82.81 68 SER A O 1
ATOM 536 N N . ASP A 1 69 ? 13.319 13.019 6.867 1.00 80.19 69 ASP A N 1
ATOM 537 C CA . ASP A 1 69 ? 12.637 14.309 6.803 1.00 80.19 69 ASP A CA 1
ATOM 538 C C . ASP A 1 69 ? 12.247 14.797 8.218 1.00 80.19 69 ASP A C 1
ATOM 540 O O . ASP A 1 69 ? 11.335 14.245 8.842 1.00 80.19 69 ASP A O 1
ATOM 544 N N . PRO A 1 70 ? 12.869 15.881 8.728 1.00 75.81 70 PRO A N 1
ATOM 545 C CA . PRO A 1 70 ? 12.578 16.419 10.059 1.00 75.81 70 PRO A CA 1
ATOM 546 C C . PRO A 1 70 ? 11.129 16.876 10.238 1.00 75.81 70 PRO A C 1
ATOM 548 O O . PRO A 1 70 ? 10.641 17.057 11.348 1.00 75.81 70 PRO A O 1
ATOM 551 N N . SER A 1 71 ? 10.404 17.103 9.148 1.00 75.25 71 SER A N 1
ATOM 552 C CA . SER A 1 71 ? 9.010 17.504 9.249 1.00 75.25 71 SER A CA 1
ATOM 553 C C . SER A 1 71 ? 8.110 16.362 9.744 1.00 75.25 71 SER A C 1
ATOM 555 O O . SER A 1 71 ? 7.037 16.639 10.286 1.00 75.25 71 SER A O 1
ATOM 557 N N . TRP A 1 72 ? 8.522 15.097 9.586 1.00 70.38 72 TRP A N 1
ATOM 558 C CA . TRP A 1 72 ? 7.785 13.919 10.061 1.00 70.38 72 TRP A CA 1
ATOM 559 C C . TRP A 1 72 ? 8.093 13.553 11.517 1.00 70.38 72 TRP A C 1
ATOM 561 O O . TRP A 1 72 ? 7.220 13.036 12.206 1.00 70.38 72 TRP A O 1
ATOM 571 N N . ASN A 1 73 ? 9.291 13.866 12.017 1.00 59.84 73 ASN A N 1
ATOM 572 C CA . ASN A 1 73 ? 9.715 13.501 13.376 1.00 59.84 73 ASN A CA 1
ATOM 573 C C . ASN A 1 73 ? 9.210 14.461 14.475 1.00 59.84 73 ASN A C 1
ATOM 575 O O . ASN A 1 73 ? 9.456 14.245 15.662 1.00 59.84 73 ASN A O 1
ATOM 579 N N . SER A 1 74 ? 8.469 15.508 14.096 1.00 58.38 74 SER A N 1
ATOM 580 C CA . SER A 1 74 ? 7.962 16.529 15.022 1.00 58.38 74 SER A CA 1
ATOM 581 C C . SER A 1 74 ? 6.901 16.003 16.004 1.00 58.38 74 SER A C 1
ATOM 583 O O . SER A 1 74 ? 6.605 16.677 16.987 1.00 58.38 74 SER A O 1
ATOM 585 N N . SER A 1 75 ? 6.336 14.810 15.771 1.00 57.75 75 SER A N 1
ATOM 586 C CA . SER A 1 75 ? 5.356 14.168 16.662 1.00 57.75 75 SER A CA 1
ATOM 587 C C . SER A 1 75 ? 5.972 13.227 17.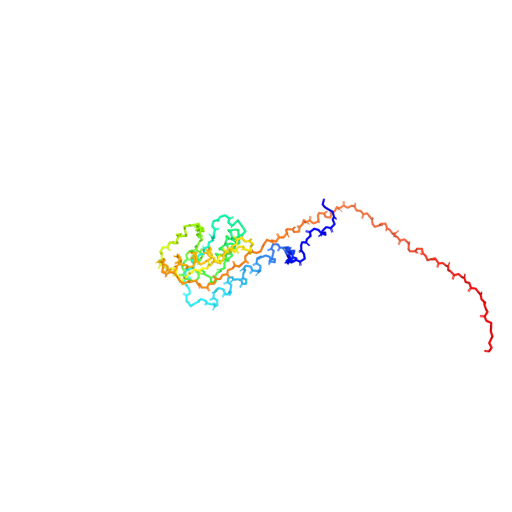710 1.00 57.75 75 SER A C 1
ATOM 589 O O . SER A 1 75 ? 5.230 12.601 18.463 1.00 57.75 75 SER A O 1
ATOM 591 N N . GLY A 1 76 ? 7.306 13.091 17.775 1.00 55.56 76 GLY A N 1
ATOM 592 C CA . GLY A 1 76 ? 7.974 12.149 18.692 1.00 55.56 76 GLY A CA 1
ATOM 593 C C . GLY A 1 76 ? 7.762 10.671 18.338 1.00 55.56 76 GLY A C 1
ATOM 594 O O . GLY A 1 76 ? 8.123 9.788 19.108 1.00 55.56 76 GLY A O 1
ATOM 595 N N . THR A 1 77 ? 7.171 10.398 17.175 1.00 61.00 77 THR A N 1
ATOM 596 C CA . THR A 1 77 ? 7.009 9.055 16.632 1.00 61.00 77 THR A CA 1
ATOM 597 C C . THR A 1 77 ? 8.269 8.644 15.885 1.00 61.00 77 THR A C 1
ATOM 599 O O . THR A 1 77 ? 8.674 9.310 14.934 1.00 61.00 77 THR A O 1
ATOM 602 N N . GLU A 1 78 ? 8.867 7.528 16.293 1.00 62.09 78 GLU A N 1
ATOM 603 C CA . GLU A 1 78 ? 10.150 7.080 15.752 1.00 62.09 78 GLU A CA 1
ATOM 604 C C . GLU A 1 78 ? 10.054 6.556 14.313 1.00 62.09 78 GLU A C 1
ATOM 606 O O . GLU A 1 78 ? 11.075 6.539 13.637 1.00 62.09 78 GLU A O 1
ATOM 611 N N . HIS A 1 79 ? 8.869 6.167 13.819 1.00 68.81 79 HIS A N 1
ATOM 612 C CA . HIS A 1 79 ? 8.671 5.680 12.446 1.00 68.81 79 HIS A CA 1
ATOM 613 C C . HIS A 1 79 ? 7.345 6.175 11.850 1.00 68.81 79 HIS A C 1
ATOM 615 O O . HIS A 1 79 ? 6.282 5.651 12.182 1.00 68.81 79 HIS A O 1
ATOM 621 N N . PRO A 1 80 ? 7.372 7.177 10.958 1.00 79.38 80 PRO A N 1
ATOM 622 C CA . PRO A 1 80 ? 6.156 7.705 10.346 1.00 79.38 80 PRO A CA 1
ATOM 623 C C . PRO A 1 80 ? 5.463 6.742 9.373 1.00 79.38 80 PRO A C 1
ATOM 625 O O . PRO A 1 80 ? 4.262 6.863 9.132 1.00 79.38 80 PRO A O 1
ATOM 628 N N . LEU A 1 81 ? 6.228 5.818 8.787 1.00 87.88 81 LEU A N 1
ATOM 629 C CA . LEU A 1 81 ? 5.778 4.839 7.805 1.00 87.88 81 LEU A CA 1
ATOM 630 C C . LEU A 1 81 ? 6.213 3.442 8.269 1.00 87.88 81 LEU A C 1
ATOM 632 O O . LEU A 1 81 ? 7.408 3.191 8.401 1.00 87.88 81 LEU A O 1
ATOM 636 N N . SER A 1 82 ? 5.262 2.534 8.482 1.00 89.25 82 SER A N 1
ATOM 637 C CA . SER A 1 82 ? 5.524 1.135 8.847 1.00 89.25 82 SER A CA 1
ATOM 638 C C . SER A 1 82 ? 5.300 0.230 7.640 1.00 89.25 82 SER A C 1
ATOM 640 O O . SER A 1 82 ? 4.229 0.265 7.047 1.00 89.25 82 SER A O 1
ATOM 642 N N . LEU A 1 83 ? 6.296 -0.556 7.228 1.00 93.06 83 LEU A N 1
ATOM 643 C CA . LEU A 1 83 ? 6.222 -1.378 6.016 1.00 93.06 83 LEU A CA 1
ATOM 644 C C . LEU A 1 83 ? 5.757 -2.809 6.313 1.00 93.06 83 LEU A C 1
ATOM 646 O O . LEU A 1 83 ? 6.385 -3.506 7.107 1.00 93.06 83 LEU A O 1
ATOM 650 N N . VAL A 1 84 ? 4.737 -3.281 5.593 1.00 94.69 84 VAL A N 1
ATOM 651 C CA . VAL A 1 84 ? 4.218 -4.653 5.675 1.00 94.69 84 VAL A CA 1
ATOM 652 C C . VAL A 1 84 ? 4.071 -5.279 4.288 1.00 94.69 84 VAL A C 1
ATOM 654 O O . VAL A 1 84 ? 3.529 -4.679 3.360 1.00 94.69 84 VAL A O 1
ATOM 657 N N . GLY A 1 85 ? 4.559 -6.516 4.164 1.00 93.50 85 GLY A N 1
ATOM 658 C CA . GLY A 1 85 ? 4.305 -7.387 3.017 1.00 93.50 85 GLY A CA 1
ATOM 659 C C . GLY A 1 85 ? 2.995 -8.154 3.194 1.00 93.50 85 GLY A C 1
ATOM 660 O O . GLY A 1 85 ? 2.730 -8.652 4.287 1.00 93.50 85 GLY A O 1
ATOM 661 N N . VAL A 1 86 ? 2.184 -8.240 2.140 1.00 94.31 86 VAL A N 1
ATOM 662 C CA . VAL A 1 86 ? 0.879 -8.912 2.163 1.00 94.31 86 VAL A CA 1
ATOM 663 C C . VAL A 1 86 ? 0.760 -9.881 0.995 1.00 94.31 86 VAL A C 1
ATOM 665 O O . VAL A 1 86 ? 0.917 -9.506 -0.167 1.00 94.31 86 VAL A O 1
ATOM 668 N N . SER A 1 87 ? 0.414 -11.131 1.289 1.00 93.38 87 SER A N 1
ATOM 669 C CA . SER A 1 87 ? 0.122 -12.129 0.261 1.00 93.38 87 SER A CA 1
ATOM 670 C C . SER A 1 87 ? -1.142 -11.768 -0.516 1.00 93.38 87 SER A C 1
ATOM 672 O O . SER A 1 87 ? -2.192 -11.555 0.077 1.00 93.38 87 SER A O 1
ATOM 674 N N . VAL A 1 88 ? -1.085 -11.785 -1.848 1.00 88.38 88 VAL A N 1
ATOM 675 C CA . VAL A 1 88 ? -2.264 -11.510 -2.692 1.00 88.38 88 VAL A CA 1
ATOM 676 C C . VAL A 1 88 ? -3.302 -12.631 -2.686 1.00 88.38 88 VAL A C 1
ATOM 678 O O . VAL A 1 88 ? -4.485 -12.381 -2.888 1.00 88.38 88 VAL A O 1
ATOM 681 N N . PHE A 1 89 ? -2.883 -13.873 -2.428 1.00 86.62 89 PHE A N 1
ATOM 682 C CA . PHE A 1 89 ? -3.791 -15.026 -2.418 1.00 86.62 89 PHE A CA 1
ATOM 683 C C . PHE A 1 89 ? -4.600 -15.127 -1.126 1.00 86.62 89 PHE A C 1
ATOM 685 O O . PHE A 1 89 ? -5.687 -15.703 -1.121 1.00 86.62 89 PHE A O 1
ATOM 692 N N . ARG A 1 90 ? -4.036 -14.627 -0.022 1.00 89.81 90 ARG A N 1
ATOM 693 C CA . ARG A 1 90 ? -4.667 -14.560 1.301 1.00 89.81 90 ARG A CA 1
ATOM 694 C C . ARG A 1 90 ? -4.173 -13.304 2.016 1.00 89.81 90 ARG A C 1
ATOM 696 O O . ARG A 1 90 ? -3.246 -13.408 2.825 1.00 89.81 90 ARG A O 1
ATOM 703 N N . PRO A 1 91 ? -4.737 -12.136 1.678 1.00 91.31 91 PRO A N 1
ATOM 704 C CA . PRO A 1 91 ? -4.300 -10.881 2.258 1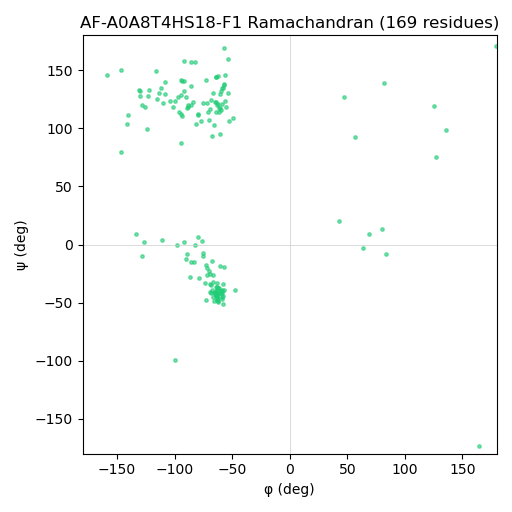.00 91.31 91 PRO A CA 1
ATOM 705 C C . PRO A 1 91 ? -4.602 -10.861 3.755 1.00 91.31 91 PRO A C 1
ATOM 707 O O . PRO A 1 91 ? -5.738 -11.057 4.172 1.00 91.31 91 PRO A O 1
ATOM 710 N N . LEU A 1 92 ? -3.562 -10.665 4.562 1.00 93.31 92 LEU A N 1
ATOM 711 C CA . LEU A 1 92 ? -3.660 -10.455 6.001 1.00 93.31 92 LEU A CA 1
ATOM 712 C C . LEU A 1 92 ? -2.937 -9.155 6.323 1.00 93.31 92 LEU A C 1
ATOM 714 O O . LEU A 1 92 ? -1.738 -9.030 6.071 1.00 93.31 92 LEU A O 1
ATOM 718 N N . VAL A 1 93 ? -3.686 -8.194 6.850 1.00 94.56 93 VAL A N 1
ATOM 719 C CA . VAL A 1 93 ? -3.193 -6.872 7.231 1.00 94.56 93 VAL A CA 1
ATOM 720 C C . VAL A 1 93 ? -3.252 -6.784 8.757 1.00 94.56 93 VAL A C 1
ATOM 722 O O . VAL A 1 93 ? -4.250 -7.214 9.331 1.00 94.56 93 VAL A O 1
ATOM 725 N N . PRO A 1 94 ? -2.203 -6.286 9.435 1.00 91.19 94 PRO A N 1
ATOM 726 C CA . PRO A 1 94 ? -2.254 -6.054 10.873 1.00 91.19 94 PRO A CA 1
ATOM 727 C C . PRO A 1 94 ? -3.399 -5.117 11.252 1.00 91.19 94 PRO A C 1
ATOM 729 O O . PRO A 1 94 ? -3.604 -4.096 10.592 1.00 91.19 94 PRO A O 1
ATOM 732 N N . ASP A 1 95 ? -4.093 -5.444 12.339 1.00 90.06 95 ASP A N 1
ATOM 733 C CA . ASP A 1 95 ? -5.163 -4.608 12.878 1.00 90.06 95 ASP A CA 1
ATOM 734 C C . ASP A 1 95 ? -4.664 -3.193 13.182 1.00 90.06 95 ASP A C 1
ATOM 736 O O . ASP A 1 95 ? -3.515 -2.983 13.586 1.00 90.06 95 ASP A O 1
ATOM 740 N N . ARG A 1 96 ? -5.541 -2.209 12.990 1.00 83.94 96 ARG A N 1
ATOM 741 C CA . ARG A 1 96 ? -5.225 -0.804 13.236 1.00 83.94 96 ARG A CA 1
ATOM 742 C C . ARG A 1 96 ? -4.915 -0.542 14.708 1.00 83.94 96 ARG A C 1
ATOM 744 O O . ARG A 1 96 ? -5.771 -0.717 15.573 1.00 83.94 96 ARG A O 1
ATOM 751 N N . GLY A 1 97 ? -3.705 -0.059 14.972 1.00 82.44 97 GLY A N 1
ATOM 752 C CA . GLY A 1 97 ? -3.291 0.444 16.272 1.00 82.44 97 GLY A CA 1
ATOM 753 C C . GLY A 1 97 ? -3.355 1.967 16.295 1.00 82.44 97 GLY A C 1
ATOM 754 O O . GLY A 1 97 ? -4.412 2.567 16.487 1.00 82.44 97 GLY A O 1
ATOM 755 N N . THR A 1 98 ? -2.198 2.597 16.108 1.00 76.62 98 THR A N 1
ATOM 756 C CA . THR A 1 98 ? -2.032 4.061 16.117 1.00 76.62 98 THR A CA 1
ATOM 757 C C . THR A 1 98 ? -2.011 4.677 14.722 1.00 76.62 98 THR A C 1
ATOM 759 O O . THR A 1 98 ? -1.852 5.890 14.581 1.00 76.62 98 THR A O 1
ATOM 762 N N . GLU A 1 99 ? -2.128 3.857 13.681 1.00 84.31 99 GLU A N 1
ATOM 763 C CA . GLU A 1 99 ? -2.023 4.297 12.302 1.00 84.31 99 GLU A CA 1
ATOM 764 C C . GLU A 1 99 ? -3.260 5.093 11.863 1.00 84.31 99 GLU A C 1
ATOM 766 O O . GLU A 1 99 ? -4.405 4.776 12.195 1.00 84.31 99 GLU A O 1
ATOM 771 N N . SER A 1 100 ? -3.040 6.143 11.073 1.00 81.25 100 SER A N 1
ATOM 772 C CA . SER A 1 100 ? -4.107 6.969 10.499 1.00 81.25 100 SER A CA 1
ATOM 773 C C . SER A 1 100 ? -4.701 6.376 9.220 1.00 81.25 100 SER A C 1
ATOM 775 O O . SER A 1 100 ? -5.788 6.787 8.823 1.00 81.25 100 SER A O 1
ATOM 777 N N . GLY A 1 101 ? -4.032 5.400 8.602 1.00 88.31 101 GLY A N 1
ATOM 778 C CA . GLY A 1 101 ? -4.518 4.699 7.416 1.00 88.31 101 GLY A CA 1
ATOM 779 C C . GLY A 1 101 ? -3.426 3.916 6.690 1.00 88.31 101 GLY A C 1
ATOM 780 O O . GLY A 1 101 ? -2.286 3.822 7.155 1.00 88.31 101 GLY A O 1
ATOM 781 N N . VAL A 1 102 ? -3.791 3.376 5.526 1.00 92.25 102 VAL A N 1
ATOM 782 C CA . VAL A 1 102 ? -2.937 2.523 4.693 1.00 92.25 102 VAL A CA 1
ATOM 783 C C . VAL A 1 102 ? -2.578 3.189 3.369 1.00 92.25 102 VAL A C 1
ATOM 785 O O . VAL A 1 102 ? -3.443 3.643 2.617 1.00 92.25 102 VAL A O 1
ATOM 788 N N . LEU A 1 103 ? -1.287 3.178 3.045 1.00 92.75 103 LEU A N 1
ATOM 789 C CA . LEU A 1 103 ? -0.760 3.491 1.722 1.00 92.75 103 LEU A CA 1
ATOM 790 C C . LEU A 1 103 ? -0.409 2.188 0.998 1.00 92.75 103 LEU A C 1
ATOM 792 O O . LEU A 1 103 ? 0.487 1.466 1.432 1.00 92.75 103 LEU A O 1
ATOM 796 N N . VAL A 1 104 ? -1.052 1.902 -0.133 1.00 93.81 104 VAL A N 1
ATOM 797 C CA . VAL A 1 104 ? -0.713 0.713 -0.933 1.00 93.81 104 VAL A CA 1
ATOM 798 C C . VAL A 1 104 ? 0.363 1.072 -1.957 1.00 93.81 104 VAL A C 1
ATOM 800 O O . VAL A 1 104 ? 0.198 2.016 -2.731 1.00 93.81 104 VAL A O 1
ATOM 803 N N . VAL A 1 105 ? 1.465 0.323 -1.994 1.00 94.50 105 VAL A N 1
ATOM 804 C CA . VAL A 1 105 ? 2.541 0.499 -2.982 1.00 94.50 105 VAL A CA 1
ATOM 805 C C . VAL A 1 105 ? 2.619 -0.742 -3.859 1.00 94.50 105 VAL A C 1
ATOM 807 O O . VAL A 1 105 ? 2.764 -1.853 -3.359 1.00 94.50 105 VAL A O 1
ATOM 810 N N . LEU A 1 106 ? 2.540 -0.553 -5.175 1.00 93.81 106 LEU A N 1
ATOM 811 C CA . LEU A 1 106 ? 2.446 -1.641 -6.148 1.00 93.81 106 LEU A CA 1
ATOM 812 C C . LEU A 1 106 ? 3.162 -1.287 -7.453 1.00 93.81 106 LEU A C 1
ATOM 814 O O . LEU A 1 106 ? 3.245 -0.119 -7.823 1.00 93.81 106 LEU A O 1
ATOM 818 N N . SER A 1 107 ? 3.692 -2.271 -8.170 1.00 90.69 107 SER A N 1
ATOM 819 C CA . SER A 1 107 ? 4.212 -2.088 -9.526 1.00 90.69 107 SER A CA 1
ATOM 820 C C . SER A 1 107 ? 3.097 -2.139 -10.566 1.00 90.69 107 SER A C 1
ATOM 822 O O . SER A 1 107 ? 2.022 -2.679 -10.323 1.00 90.69 107 SER A O 1
ATOM 824 N N . ALA A 1 108 ? 3.328 -1.545 -11.734 1.00 82.56 108 ALA A N 1
ATOM 825 C CA . ALA A 1 108 ? 2.276 -1.371 -12.735 1.00 82.56 108 ALA A CA 1
ATOM 826 C C . ALA A 1 108 ? 1.856 -2.662 -13.473 1.00 82.56 108 ALA A C 1
ATOM 828 O O . ALA A 1 108 ? 0.796 -2.669 -14.091 1.00 82.56 108 ALA A O 1
ATOM 829 N N . ASP A 1 109 ? 2.662 -3.729 -13.436 1.00 73.00 109 ASP A N 1
ATOM 830 C CA . ASP A 1 109 ? 2.621 -4.758 -14.490 1.00 73.00 109 ASP A CA 1
ATOM 831 C C . ASP A 1 109 ? 2.066 -6.129 -14.057 1.00 73.00 109 ASP A C 1
ATOM 833 O O . ASP A 1 109 ? 2.061 -7.056 -14.869 1.00 73.00 109 ASP A O 1
ATOM 837 N N . CYS A 1 110 ? 1.588 -6.288 -12.815 1.00 74.19 110 CYS A N 1
ATOM 838 C CA . CYS A 1 110 ? 1.371 -7.628 -12.248 1.00 74.19 110 CYS A CA 1
ATOM 839 C C . CYS A 1 110 ? 0.030 -7.864 -11.532 1.00 74.19 110 CYS A C 1
ATOM 841 O O . CYS A 1 110 ? -0.111 -8.915 -10.918 1.00 74.19 110 CYS A O 1
ATOM 843 N N . TRP A 1 111 ? -0.945 -6.947 -11.599 1.00 86.69 111 TRP A N 1
ATOM 844 C CA . TRP A 1 111 ? -2.135 -7.029 -10.737 1.0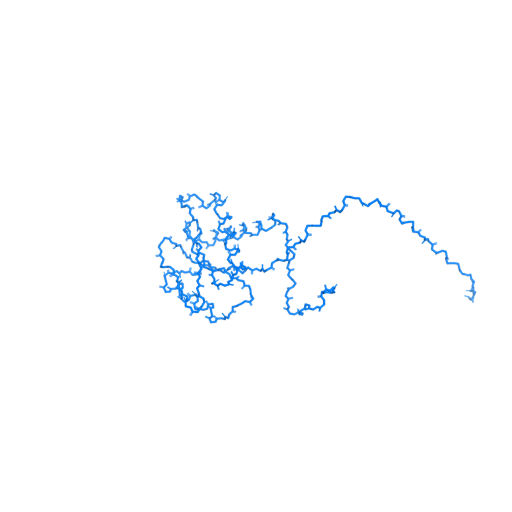0 86.69 111 TRP A CA 1
ATOM 845 C C . TRP A 1 111 ? -3.455 -7.084 -11.486 1.00 86.69 111 TRP A C 1
ATOM 847 O O . TRP A 1 111 ? -3.741 -6.269 -12.365 1.00 86.69 111 TRP A O 1
ATOM 857 N N . THR A 1 112 ? -4.304 -8.012 -11.067 1.00 88.94 112 THR A N 1
ATOM 858 C CA . THR A 1 112 ? -5.709 -8.069 -11.451 1.00 88.94 112 THR A CA 1
ATOM 859 C C . THR A 1 112 ? -6.563 -7.198 -10.533 1.00 88.94 112 THR A C 1
ATOM 861 O O . THR A 1 112 ? -6.224 -6.941 -9.378 1.00 88.94 112 THR A O 1
ATOM 864 N N . ALA A 1 113 ? -7.732 -6.780 -11.024 1.00 88.19 113 ALA A N 1
ATOM 865 C CA . ALA A 1 113 ? -8.698 -6.055 -10.200 1.00 88.19 113 ALA A CA 1
ATOM 866 C C . ALA A 1 113 ? -9.130 -6.860 -8.959 1.00 88.19 113 ALA A C 1
ATOM 868 O O . ALA A 1 113 ? -9.346 -6.271 -7.907 1.00 88.19 113 ALA A O 1
ATOM 869 N N . GLY A 1 114 ? -9.219 -8.192 -9.073 1.00 89.94 114 GLY A N 1
ATOM 870 C CA . GLY A 1 114 ? -9.580 -9.075 -7.961 1.00 89.94 114 GLY A CA 1
ATOM 871 C C . GLY A 1 114 ? -8.509 -9.131 -6.872 1.00 89.94 114 GLY A C 1
ATOM 872 O O . GLY A 1 114 ? -8.838 -9.045 -5.696 1.00 89.94 114 GLY A O 1
ATOM 873 N N . GLU A 1 115 ? -7.230 -9.200 -7.248 1.00 91.38 115 GLU A N 1
ATOM 874 C CA . GLU A 1 115 ? -6.122 -9.166 -6.281 1.00 91.38 115 GLU A CA 1
ATOM 875 C C . GLU A 1 115 ? -6.058 -7.821 -5.549 1.00 91.38 115 GLU A C 1
ATOM 877 O O . GLU A 1 115 ? -5.890 -7.785 -4.332 1.00 91.38 115 GLU A O 1
ATOM 882 N N . LEU A 1 116 ? -6.259 -6.709 -6.265 1.00 90.75 116 LEU A N 1
ATOM 883 C CA . LEU A 1 116 ? -6.299 -5.381 -5.647 1.00 90.75 116 LEU A CA 1
ATOM 884 C C . LEU A 1 116 ? -7.517 -5.203 -4.734 1.00 90.75 116 LEU A C 1
ATOM 886 O O . LEU A 1 116 ? -7.394 -4.605 -3.666 1.00 90.75 116 LEU A O 1
ATOM 890 N N . ALA A 1 117 ? -8.674 -5.735 -5.134 1.00 92.44 117 ALA A N 1
ATOM 891 C CA . ALA A 1 117 ? -9.874 -5.726 -4.307 1.00 92.44 117 ALA A CA 1
ATOM 892 C C . ALA A 1 117 ? -9.674 -6.540 -3.022 1.00 92.44 117 ALA A C 1
ATOM 894 O O . ALA A 1 117 ? -10.018 -6.046 -1.956 1.00 92.44 117 ALA A O 1
ATOM 895 N N . GLY A 1 118 ? -9.045 -7.717 -3.101 1.00 94.25 118 GLY A N 1
ATOM 896 C CA . GLY A 1 118 ? -8.752 -8.536 -1.922 1.00 94.25 118 GLY A CA 1
ATOM 897 C C . GLY A 1 118 ? -7.817 -7.842 -0.927 1.00 94.25 118 GLY A C 1
ATOM 898 O O . GLY A 1 118 ? -8.009 -7.946 0.280 1.00 94.25 118 GLY A O 1
ATOM 899 N N . ILE A 1 119 ? -6.830 -7.081 -1.413 1.00 94.06 119 ILE A N 1
ATOM 900 C CA . ILE A 1 119 ? -5.980 -6.257 -0.539 1.00 94.06 119 ILE A CA 1
ATOM 901 C C . ILE A 1 119 ? -6.798 -5.136 0.112 1.00 94.06 119 ILE A C 1
ATOM 903 O O . ILE A 1 119 ? -6.663 -4.901 1.310 1.00 94.06 119 ILE A O 1
ATOM 907 N N . ALA A 1 120 ? -7.635 -4.436 -0.657 1.00 93.62 120 ALA A N 1
ATOM 908 C CA . ALA A 1 120 ? -8.460 -3.352 -0.128 1.00 93.62 120 ALA A CA 1
ATOM 909 C C . ALA A 1 120 ? -9.477 -3.849 0.915 1.00 93.62 120 ALA A C 1
ATOM 911 O O . ALA A 1 120 ? -9.674 -3.186 1.930 1.00 93.62 120 ALA A O 1
ATOM 912 N N . GLU A 1 121 ? -10.074 -5.019 0.686 1.00 94.81 121 GLU A N 1
ATOM 913 C CA . GLU A 1 121 ? -10.981 -5.690 1.620 1.00 94.81 121 GLU A CA 1
ATOM 914 C C . GLU A 1 121 ? -10.258 -6.053 2.918 1.00 94.81 121 GLU A C 1
ATOM 916 O O . GLU A 1 121 ? -10.700 -5.644 3.985 1.00 94.81 121 GLU A O 1
ATOM 921 N N . ALA A 1 122 ? -9.078 -6.678 2.844 1.00 96.12 122 ALA A N 1
ATOM 922 C CA . ALA A 1 122 ? -8.305 -6.997 4.044 1.00 96.12 122 ALA A CA 1
ATOM 923 C C . ALA A 1 122 ? -7.855 -5.754 4.832 1.00 96.12 122 ALA A C 1
ATOM 925 O O . ALA A 1 122 ? -7.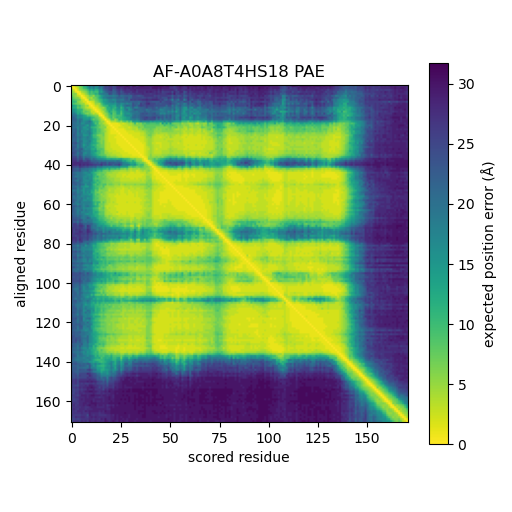784 -5.799 6.058 1.00 96.12 122 ALA A O 1
ATOM 926 N N . CYS A 1 123 ? -7.574 -4.631 4.160 1.00 94.56 123 CYS A N 1
ATOM 927 C CA . CYS A 1 123 ? -7.3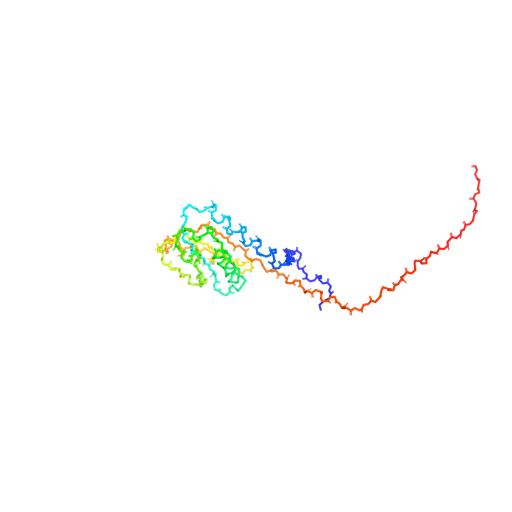29 -3.358 4.843 1.00 94.56 123 CYS A CA 1
ATOM 928 C C . CYS A 1 123 ? -8.574 -2.878 5.602 1.00 94.56 123 CYS A C 1
ATOM 930 O O . CYS A 1 123 ? -8.456 -2.456 6.752 1.00 94.56 123 CYS A O 1
ATOM 932 N N . ALA A 1 124 ? -9.750 -2.948 4.973 1.00 94.06 124 ALA A N 1
ATOM 933 C CA . ALA A 1 124 ? -11.008 -2.543 5.592 1.00 94.06 124 ALA A CA 1
ATOM 934 C C . ALA A 1 124 ? -11.378 -3.449 6.777 1.00 94.06 124 ALA A C 1
ATOM 936 O O . ALA A 1 124 ? -11.763 -2.939 7.830 1.00 94.06 124 ALA A O 1
ATOM 937 N N . ASP A 1 125 ? -11.191 -4.763 6.637 1.00 95.00 125 ASP A N 1
ATOM 938 C CA . ASP A 1 125 ? -11.415 -5.748 7.700 1.00 95.00 125 ASP A CA 1
ATOM 939 C C . ASP A 1 125 ? -10.501 -5.502 8.909 1.00 95.00 125 ASP A C 1
ATOM 941 O O . ASP A 1 125 ? -10.947 -5.596 10.051 1.00 95.00 125 ASP A O 1
ATOM 945 N N . ALA A 1 126 ? -9.250 -5.097 8.667 1.00 92.81 126 ALA A N 1
ATOM 946 C CA . ALA A 1 126 ? -8.292 -4.694 9.700 1.00 92.81 126 ALA A CA 1
ATOM 947 C C . ALA A 1 126 ? -8.556 -3.282 10.282 1.00 92.81 126 ALA A C 1
ATOM 949 O O . ALA A 1 126 ? -7.787 -2.782 11.108 1.00 92.81 126 ALA A O 1
ATOM 950 N N . GLY A 1 127 ? -9.634 -2.609 9.858 1.00 91.38 127 GLY A N 1
ATOM 951 C CA . GLY A 1 127 ? -10.052 -1.295 10.356 1.00 91.38 127 GLY A CA 1
ATOM 952 C C . GLY A 1 127 ? -9.291 -0.103 9.765 1.00 91.38 127 GLY A C 1
ATOM 953 O O . GLY A 1 127 ? -9.391 1.017 10.284 1.00 91.38 127 GLY A O 1
ATOM 954 N N . HIS A 1 128 ? -8.530 -0.313 8.690 1.00 92.12 128 HIS A N 1
ATOM 955 C CA . HIS A 1 128 ? -7.765 0.733 8.015 1.00 92.12 128 HIS A CA 1
ATOM 956 C C . HIS A 1 128 ? -8.525 1.354 6.844 1.00 92.12 128 HIS A C 1
ATOM 958 O O . HIS A 1 128 ? -9.161 0.670 6.045 1.00 92.12 128 HIS A O 1
ATOM 964 N N . GLU A 1 129 ? -8.374 2.668 6.681 1.00 90.25 129 GLU A N 1
ATOM 965 C CA . GLU A 1 129 ? -8.781 3.378 5.468 1.00 90.25 129 GLU A CA 1
ATOM 966 C C . GLU A 1 129 ? -7.606 3.440 4.486 1.00 90.25 129 GLU A C 1
ATOM 968 O O . GLU A 1 129 ? -6.492 3.816 4.862 1.00 90.25 129 GLU A O 1
ATOM 973 N N . VAL A 1 130 ? -7.841 3.097 3.217 1.00 91.62 130 VAL A N 1
ATOM 974 C CA . VAL A 1 130 ? -6.829 3.262 2.166 1.00 91.62 130 VAL A CA 1
ATOM 975 C C . VAL A 1 130 ? -6.764 4.733 1.764 1.00 91.62 130 VAL A C 1
ATOM 977 O O . VAL A 1 130 ? -7.629 5.239 1.054 1.00 91.62 130 VAL A O 1
ATOM 980 N N . VAL A 1 131 ? -5.703 5.414 2.189 1.00 89.31 131 VAL A N 1
ATOM 981 C CA . VAL A 1 131 ? -5.514 6.861 1.983 1.00 89.31 131 VAL A CA 1
ATOM 982 C C . VAL A 1 131 ? -4.869 7.195 0.638 1.00 89.31 131 VAL A C 1
ATOM 984 O O . VAL A 1 131 ? -4.892 8.340 0.190 1.00 89.31 131 VAL A O 1
ATOM 987 N N . GLY A 1 132 ? -4.276 6.204 -0.031 1.00 89.31 132 GLY A N 1
ATOM 988 C CA . GLY A 1 132 ? -3.670 6.404 -1.338 1.00 89.31 132 GLY A CA 1
ATOM 989 C C . GLY A 1 132 ? -3.020 5.160 -1.924 1.00 89.31 132 GLY A C 1
ATOM 990 O O . GLY A 1 132 ? -2.838 4.139 -1.260 1.00 89.31 132 GLY A O 1
ATOM 991 N N . VAL A 1 133 ? -2.629 5.287 -3.193 1.00 90.75 133 VAL A N 1
ATOM 992 C CA . VAL A 1 133 ? -1.913 4.255 -3.947 1.00 90.75 133 VAL A CA 1
ATOM 993 C C . VAL A 1 133 ? -0.687 4.870 -4.618 1.00 90.75 133 VAL A C 1
ATOM 995 O O . VAL A 1 133 ? -0.785 5.901 -5.288 1.00 90.75 133 VAL A O 1
ATOM 998 N N . VAL A 1 134 ? 0.469 4.222 -4.475 1.00 90.81 134 VAL A N 1
ATOM 999 C CA . VAL A 1 134 ? 1.707 4.567 -5.183 1.00 90.81 134 VAL A CA 1
ATOM 1000 C C . VAL A 1 134 ? 2.023 3.483 -6.199 1.00 90.81 134 VAL A C 1
ATOM 1002 O O . VAL A 1 134 ? 2.240 2.327 -5.845 1.00 90.81 134 VAL A O 1
ATOM 1005 N N . VAL A 1 135 ? 2.120 3.881 -7.467 1.00 90.69 135 VAL A N 1
ATOM 1006 C CA . VAL A 1 135 ? 2.520 2.980 -8.550 1.00 90.69 135 VAL A CA 1
ATOM 1007 C C . VAL A 1 135 ? 4.014 3.130 -8.831 1.00 90.69 135 VAL A C 1
ATOM 1009 O O . VAL A 1 135 ? 4.478 4.177 -9.291 1.00 90.69 135 VAL A O 1
ATOM 1012 N N . ALA A 1 136 ? 4.775 2.074 -8.562 1.00 89.31 136 ALA A N 1
ATOM 1013 C CA . ALA A 1 136 ? 6.205 1.997 -8.801 1.00 89.31 136 ALA A CA 1
ATOM 1014 C C . ALA A 1 136 ? 6.492 1.481 -10.221 1.00 89.31 136 ALA A C 1
ATOM 1016 O O . ALA A 1 136 ? 6.141 0.365 -10.596 1.00 89.31 136 ALA A O 1
ATOM 1017 N N . GLY A 1 137 ? 7.158 2.300 -11.035 1.00 81.00 137 GLY A N 1
ATOM 1018 C CA . GLY A 1 137 ? 7.606 1.898 -12.369 1.00 81.00 137 GLY A CA 1
ATOM 1019 C C . GLY A 1 137 ? 9.035 1.361 -12.356 1.00 81.00 137 GLY A C 1
ATOM 1020 O O . GLY A 1 137 ? 9.908 1.940 -11.704 1.00 81.00 137 GLY A O 1
ATOM 1021 N N . ALA A 1 138 ? 9.306 0.311 -13.136 1.00 66.69 138 ALA A N 1
ATOM 1022 C CA . ALA A 1 138 ? 10.673 -0.113 -13.416 1.00 66.69 138 ALA A CA 1
ATOM 1023 C C . ALA A 1 138 ? 11.407 0.982 -14.205 1.00 66.69 138 ALA A C 1
ATOM 1025 O O . ALA A 1 138 ? 10.990 1.392 -15.290 1.00 66.69 138 ALA A O 1
ATOM 1026 N N . VAL A 1 139 ? 12.528 1.455 -13.668 1.00 64.81 139 VAL A N 1
ATOM 1027 C CA . VAL A 1 139 ? 13.366 2.462 -14.319 1.00 64.81 139 VAL A CA 1
ATOM 1028 C C . VAL A 1 139 ? 14.645 1.786 -14.803 1.00 64.81 139 VAL A C 1
ATOM 1030 O O . VAL A 1 139 ? 15.316 1.099 -14.033 1.00 64.81 139 VAL A O 1
ATOM 1033 N N . ARG A 1 140 ? 15.014 1.974 -16.077 1.00 56.97 140 ARG A N 1
ATOM 1034 C CA . ARG A 1 140 ? 16.317 1.504 -16.574 1.00 56.97 140 ARG A CA 1
ATOM 1035 C C . ARG A 1 140 ? 17.413 2.391 -15.986 1.00 56.97 140 ARG A C 1
ATOM 1037 O O . ARG A 1 140 ? 17.399 3.605 -16.204 1.00 56.97 140 ARG A O 1
ATOM 1044 N N . ALA A 1 141 ? 18.354 1.790 -15.259 1.00 51.22 141 ALA A N 1
ATOM 1045 C CA . ALA A 1 141 ? 19.571 2.475 -14.846 1.00 51.22 141 ALA A CA 1
ATOM 1046 C C . ALA A 1 141 ? 20.339 2.917 -16.099 1.00 51.22 141 ALA A C 1
ATOM 1048 O O . ALA A 1 141 ? 20.549 2.120 -17.018 1.00 51.22 141 ALA A O 1
ATOM 1049 N N . HIS A 1 142 ? 20.734 4.188 -16.155 1.00 45.84 142 HIS A N 1
ATOM 1050 C CA . HIS A 1 142 ? 21.675 4.631 -17.172 1.00 45.84 142 HIS A CA 1
ATOM 1051 C C . HIS A 1 142 ? 23.027 3.982 -16.849 1.00 45.84 142 HIS A C 1
ATOM 1053 O O . HIS A 1 142 ? 23.505 4.156 -15.727 1.00 45.84 142 HIS A O 1
ATOM 1059 N N . PRO A 1 143 ? 23.662 3.226 -17.763 1.00 44.47 143 PRO A N 1
ATOM 1060 C CA . PRO A 1 143 ? 25.043 2.838 -17.545 1.00 44.47 143 PRO A CA 1
ATOM 1061 C C . PRO A 1 143 ? 25.852 4.130 -17.468 1.00 44.47 143 PRO A C 1
ATOM 1063 O O . PRO A 1 143 ? 25.910 4.874 -18.448 1.00 44.47 143 PRO A O 1
ATOM 1066 N N . THR A 1 144 ? 26.426 4.422 -16.297 1.00 46.88 144 THR A N 1
ATOM 1067 C CA . THR A 1 144 ? 27.352 5.537 -16.107 1.00 46.88 144 THR A CA 1
ATOM 1068 C C . THR A 1 144 ? 28.384 5.435 -17.211 1.00 46.88 144 THR A C 1
ATOM 1070 O O . THR A 1 144 ? 29.164 4.484 -17.251 1.00 46.88 144 THR A O 1
ATOM 1073 N N . ARG A 1 145 ? 28.330 6.353 -18.178 1.00 48.03 145 ARG A N 1
ATOM 1074 C CA . ARG A 1 145 ? 29.248 6.346 -19.307 1.00 48.03 145 ARG A CA 1
ATOM 1075 C C . ARG A 1 145 ? 30.619 6.666 -18.729 1.00 48.03 145 ARG A C 1
ATOM 1077 O O . ARG A 1 145 ? 30.959 7.833 -18.565 1.00 48.03 145 ARG A O 1
ATOM 1084 N N . THR A 1 146 ? 31.394 5.641 -18.386 1.00 49.09 146 THR A N 1
ATOM 1085 C CA . THR A 1 146 ? 32.815 5.773 -18.083 1.00 49.09 146 THR A CA 1
ATOM 1086 C C . THR A 1 146 ? 33.444 6.319 -19.352 1.00 49.09 146 THR A C 1
ATOM 1088 O O . THR A 1 146 ? 33.681 5.600 -20.321 1.00 49.09 146 THR A O 1
ATOM 1091 N N . ARG A 1 147 ? 33.603 7.643 -19.401 1.00 48.75 147 ARG A N 1
ATOM 1092 C CA . ARG A 1 147 ? 34.311 8.333 -20.469 1.00 48.75 147 ARG A CA 1
ATOM 1093 C C . ARG A 1 147 ? 35.735 7.775 -20.449 1.00 48.75 147 ARG A C 1
ATOM 1095 O O . ARG A 1 147 ? 36.422 7.989 -19.451 1.00 48.75 147 ARG A O 1
ATOM 1102 N N . PRO A 1 148 ? 36.196 7.076 -21.502 1.00 43.00 148 PRO A N 1
ATOM 1103 C CA . PRO A 1 148 ? 37.588 6.678 -21.575 1.00 43.00 148 PRO A CA 1
ATOM 1104 C C . PRO A 1 148 ? 38.414 7.962 -21.562 1.00 43.00 148 PRO A C 1
ATOM 1106 O O . PRO A 1 148 ? 38.259 8.826 -22.432 1.00 43.00 148 PRO A O 1
ATOM 1109 N N . VAL A 1 149 ? 39.243 8.128 -20.536 1.00 54.16 149 VAL A N 1
ATOM 1110 C CA . VAL A 1 149 ? 40.289 9.145 -20.535 1.00 54.16 149 VAL A CA 1
ATOM 1111 C C . VAL A 1 149 ? 41.264 8.731 -21.631 1.00 54.16 149 VAL A C 1
ATOM 1113 O O . VAL A 1 149 ? 42.013 7.778 -21.467 1.00 54.16 149 VAL A O 1
ATOM 1116 N N . GLY A 1 150 ? 41.190 9.396 -22.783 1.00 53.53 150 GLY A N 1
ATOM 1117 C CA . GLY A 1 150 ? 42.130 9.178 -23.882 1.00 53.53 150 GLY A CA 1
ATOM 1118 C C . GLY A 1 150 ? 41.467 8.879 -25.220 1.00 53.53 150 GLY A C 1
ATOM 1119 O O . GLY A 1 150 ? 41.526 7.765 -25.728 1.00 53.53 150 GLY A O 1
ATOM 1120 N N . ARG A 1 151 ? 40.913 9.907 -25.864 1.00 42.09 151 ARG A N 1
ATOM 1121 C CA . ARG A 1 151 ? 40.953 9.968 -27.328 1.00 42.09 151 ARG A CA 1
ATOM 1122 C C . ARG A 1 151 ? 41.204 11.416 -27.739 1.00 42.09 151 ARG A C 1
ATOM 1124 O O . ARG A 1 151 ? 40.332 12.248 -27.487 1.00 42.09 151 ARG A O 1
ATOM 1131 N N . PRO A 1 152 ? 42.373 11.747 -28.315 1.00 47.59 152 PRO A N 1
ATOM 1132 C CA . PRO A 1 152 ? 42.602 13.090 -28.821 1.00 47.59 152 PRO A CA 1
ATOM 1133 C C . PRO A 1 152 ? 41.630 13.361 -29.981 1.00 47.59 152 PRO A C 1
ATOM 1135 O O . PRO A 1 152 ? 41.310 12.432 -30.738 1.00 47.59 152 PRO A O 1
ATOM 1138 N N . PRO A 1 153 ? 41.124 14.598 -30.122 1.00 45.97 153 PRO A N 1
ATOM 1139 C CA . PRO A 1 153 ? 40.212 14.945 -31.198 1.00 45.97 153 PRO A CA 1
ATOM 1140 C C . PRO A 1 153 ? 40.939 14.788 -32.535 1.00 45.97 153 PRO A C 1
ATOM 1142 O O . PRO A 1 153 ? 41.894 15.501 -32.834 1.00 45.97 153 PRO A O 1
ATOM 1145 N N . ARG A 1 154 ? 40.492 13.833 -33.358 1.00 42.69 154 ARG A N 1
ATOM 1146 C CA . ARG A 1 154 ? 40.845 13.829 -34.777 1.00 42.69 154 ARG A CA 1
ATOM 1147 C C . ARG A 1 154 ? 40.105 14.999 -35.406 1.00 42.69 154 ARG A C 1
ATOM 1149 O O . ARG A 1 154 ? 38.887 14.942 -35.548 1.00 42.69 154 ARG A O 1
ATOM 1156 N N . HIS A 1 155 ? 40.845 16.050 -35.743 1.00 41.47 155 HIS A N 1
ATOM 1157 C CA . HIS A 1 155 ? 40.382 17.094 -36.643 1.00 41.47 155 HIS A CA 1
ATOM 1158 C C . HIS A 1 155 ? 39.888 16.427 -37.931 1.00 41.47 155 HIS A C 1
ATOM 1160 O O . HIS A 1 155 ? 40.678 15.912 -38.718 1.00 41.47 155 HIS A O 1
ATOM 1166 N N . ALA A 1 156 ? 38.570 16.386 -38.109 1.00 48.41 156 ALA A N 1
ATOM 1167 C CA . ALA A 1 156 ? 37.969 16.127 -39.401 1.00 48.41 156 ALA A CA 1
ATOM 1168 C C . ALA A 1 156 ? 37.980 17.459 -40.153 1.00 48.41 156 ALA A C 1
ATOM 1170 O O . ALA A 1 156 ? 37.213 18.366 -39.838 1.00 48.41 156 ALA A O 1
ATOM 1171 N N . THR A 1 157 ? 38.901 17.599 -41.099 1.00 44.47 157 THR A N 1
ATOM 1172 C CA . THR A 1 157 ? 38.854 18.633 -42.132 1.00 44.47 157 THR A CA 1
ATOM 1173 C C . THR A 1 157 ? 37.598 18.405 -42.977 1.00 44.47 157 THR A C 1
ATOM 1175 O O . THR A 1 157 ? 37.464 17.329 -43.564 1.00 44.47 157 THR A O 1
ATOM 1178 N N . PRO A 1 158 ? 36.659 19.363 -43.071 1.00 50.66 158 PRO A N 1
ATOM 1179 C CA . PRO A 1 158 ? 35.598 19.266 -44.059 1.00 50.66 158 PRO A CA 1
ATOM 1180 C C . PRO A 1 158 ? 36.209 19.497 -45.446 1.00 50.66 158 PRO A C 1
ATOM 1182 O O . PRO A 1 158 ? 36.718 20.575 -45.749 1.00 50.66 158 PRO A O 1
ATOM 1185 N N . SER A 1 159 ? 36.193 18.456 -46.278 1.00 46.41 159 SER A N 1
ATOM 1186 C CA . SER A 1 159 ? 36.476 18.563 -47.708 1.00 46.41 159 SER A CA 1
ATOM 1187 C C . SER A 1 159 ? 35.248 19.188 -48.378 1.00 46.41 159 SER A C 1
ATOM 1189 O O . SER A 1 159 ? 34.126 18.706 -48.222 1.00 46.41 159 SER A O 1
ATOM 1191 N N . SER A 1 160 ? 35.458 20.317 -49.052 1.00 45.06 160 SER A N 1
ATOM 1192 C CA . SER A 1 160 ? 34.449 20.982 -49.873 1.00 45.06 160 SER A CA 1
ATOM 1193 C C . SER A 1 160 ? 34.540 20.420 -51.293 1.00 45.06 160 SER A C 1
ATOM 1195 O O . SER A 1 160 ? 35.595 20.569 -51.918 1.00 45.06 160 SER A O 1
ATOM 1197 N N . PRO A 1 161 ? 33.499 19.764 -51.834 1.00 47.97 161 PRO A N 1
ATOM 1198 C CA . PRO A 1 161 ? 33.486 19.410 -53.240 1.00 47.97 161 PRO A CA 1
ATOM 1199 C C . PRO A 1 161 ? 33.098 20.629 -54.085 1.00 47.97 161 PRO A C 1
ATOM 1201 O O . PRO A 1 161 ? 31.966 21.109 -54.066 1.00 47.97 161 PRO A O 1
ATOM 1204 N N . VAL A 1 162 ? 34.077 21.100 -54.856 1.00 48.94 162 VAL A N 1
ATOM 1205 C CA . VAL A 1 162 ? 33.902 21.945 -56.040 1.00 48.94 162 VAL A CA 1
ATOM 1206 C C . VAL A 1 162 ? 33.031 21.199 -57.054 1.00 48.94 162 VAL A C 1
ATOM 1208 O O . VAL A 1 162 ? 33.398 20.122 -57.517 1.00 48.94 162 VAL A O 1
ATOM 1211 N N . GLY A 1 163 ? 31.898 21.792 -57.423 1.00 40.19 163 GLY A N 1
ATOM 1212 C CA . GLY A 1 163 ? 31.091 21.385 -58.569 1.00 40.19 163 GLY A CA 1
ATOM 1213 C C . GLY A 1 163 ? 30.908 22.573 -59.504 1.00 40.19 163 GLY A C 1
ATOM 1214 O O . GLY A 1 163 ? 30.084 23.442 -59.241 1.00 40.19 163 GLY A O 1
ATOM 1215 N N . GLY A 1 164 ? 31.707 22.631 -60.569 1.00 40.31 164 GLY A N 1
ATOM 1216 C CA . GLY A 1 164 ? 31.502 23.557 -61.678 1.00 40.31 164 GLY A CA 1
ATOM 1217 C C . GLY A 1 164 ? 30.659 22.915 -62.779 1.00 40.31 164 GLY A C 1
ATOM 1218 O O . GLY A 1 164 ? 30.874 21.752 -63.110 1.00 40.31 164 GLY A O 1
ATOM 1219 N N . ALA A 1 165 ? 29.751 23.685 -63.379 1.00 42.38 165 ALA A N 1
ATOM 1220 C CA . ALA A 1 165 ? 29.308 23.499 -64.760 1.00 42.38 165 ALA A CA 1
ATOM 1221 C C . ALA A 1 165 ? 28.692 24.798 -65.305 1.00 42.38 165 ALA A C 1
ATOM 1223 O O . ALA A 1 165 ? 28.081 25.581 -64.583 1.00 42.38 165 ALA A O 1
ATOM 1224 N N . VAL A 1 166 ? 28.914 25.012 -66.598 1.00 39.66 166 VAL A N 1
ATOM 1225 C CA . VAL A 1 166 ? 28.780 26.244 -67.379 1.00 39.66 166 VAL A CA 1
ATOM 1226 C C . VAL A 1 166 ? 27.689 26.078 -68.457 1.00 39.66 166 VAL A C 1
ATOM 1228 O O . VAL A 1 166 ? 27.581 25.005 -69.037 1.00 39.66 166 VAL A O 1
ATOM 1231 N N . ARG A 1 167 ? 27.024 27.203 -68.789 1.00 39.50 167 ARG A N 1
ATOM 1232 C CA . ARG A 1 167 ? 26.366 27.623 -70.062 1.00 39.50 167 ARG A CA 1
ATOM 1233 C C . ARG A 1 167 ? 24.950 27.173 -70.478 1.00 39.50 167 ARG A C 1
ATOM 1235 O O . ARG A 1 167 ? 24.618 25.998 -70.512 1.00 39.50 167 ARG A O 1
ATOM 1242 N N . GLY A 1 168 ? 24.258 28.184 -71.033 1.00 35.19 168 GLY A N 1
ATOM 1243 C CA . GLY A 1 168 ? 23.111 28.160 -71.962 1.00 35.19 168 GLY A CA 1
ATOM 1244 C C . GLY A 1 168 ? 21.941 28.982 -71.397 1.00 35.19 168 GLY A C 1
ATOM 1245 O O . GLY A 1 168 ? 21.500 28.666 -70.308 1.00 35.19 168 GLY A O 1
ATOM 1246 N N . GLY A 1 169 ? 21.384 30.056 -71.965 1.00 35.47 169 GLY A N 1
ATOM 1247 C CA . GLY A 1 169 ? 21.431 30.646 -73.302 1.00 35.47 169 GLY A CA 1
ATOM 1248 C C . GLY A 1 169 ? 20.002 31.055 -73.732 1.00 35.47 169 GLY A C 1
ATOM 1249 O O . GLY A 1 169 ? 19.271 30.185 -74.170 1.00 35.47 169 GLY A O 1
ATOM 1250 N N . SER A 1 170 ? 19.662 32.349 -73.583 1.00 38.66 170 SER A N 1
ATOM 1251 C CA . SER A 1 170 ? 18.679 33.219 -74.296 1.00 38.66 170 SER A CA 1
ATOM 1252 C C . SER A 1 170 ? 17.219 32.783 -74.588 1.00 38.66 170 SER A C 1
ATOM 1254 O O . SER A 1 170 ? 16.994 31.830 -75.326 1.00 38.66 170 SER A O 1
ATOM 1256 N N . VAL A 1 171 ? 16.246 33.624 -74.189 1.00 39.91 171 VAL A N 1
ATOM 1257 C CA . VAL A 1 171 ? 15.501 34.601 -75.039 1.00 39.91 171 VAL A CA 1
ATOM 1258 C C . VAL A 1 171 ? 15.090 35.804 -74.197 1.00 39.91 171 VAL A C 1
ATOM 1260 O O . VAL A 1 171 ? 14.846 35.604 -72.988 1.00 39.91 171 VAL A O 1
#

pLDDT: mean 74.44, std 18.77, range [35.19, 96.12]

Foldseek 3Di:
DPDPVPDPPPDPDFDADDPPVVVLVVLVVVLVVLVVQADDQWAEEEEEEPPAPLQVVSLVSNQVSLQVDPVNCPVVDNGNYHYDYAYLVQGADAADDRGSAYEYTHEDPDDDPSSVVNNCVNRVVSVGDHSYYHYGYDHDHDPPPPDPPDDDDDPDDDDDDDDDDDDDDDD